Protein AF-A0A7V9RLI5-F1 (afdb_monomer)

Sequence (93 aa):
GSRLMRELGLDPEDARTFVLIADGKAYVKSDAAIRLSRYFRRGWKPLALIKFIPRRIRDRVYDVVARNRYRWFGRLDSCMVPTPELRTRFVEE

Radius of gyration: 15.2 Å; Cα contacts (8 Å, |Δi|>4): 65; chains: 1; bounding box: 42×33×34 Å

Structure (mmCIF, N/CA/C/O backbone):
data_AF-A0A7V9RLI5-F1
#
_entry.id   AF-A0A7V9RLI5-F1
#
loop_
_atom_site.group_PDB
_atom_site.id
_atom_site.type_symbol
_atom_site.label_atom_id
_atom_site.label_alt_id
_atom_site.label_comp_id
_atom_site.label_asym_id
_atom_site.label_entity_id
_atom_site.label_seq_id
_atom_site.pdbx_PDB_ins_code
_atom_site.Cartn_x
_atom_site.Cartn_y
_atom_site.Cartn_z
_atom_site.occupancy
_atom_site.B_iso_or_equiv
_atom_site.auth_seq_id
_atom_site.auth_comp_id
_atom_site.auth_asym_id
_atom_site.auth_atom_id
_atom_site.pdbx_PDB_model_num
ATOM 1 N N . GLY A 1 1 ? 8.284 -9.759 5.218 1.00 74.19 1 GLY A N 1
ATOM 2 C CA . GLY A 1 1 ? 7.024 -9.303 4.56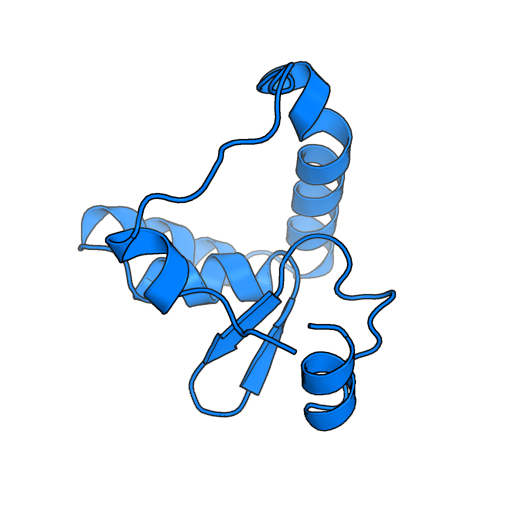1 1.00 74.19 1 GLY A CA 1
ATOM 3 C C . GLY A 1 1 ? 5.771 -10.033 5.044 1.00 74.19 1 GLY A C 1
ATOM 4 O O . GLY A 1 1 ? 5.016 -9.484 5.836 1.00 74.19 1 GLY A O 1
ATOM 5 N N . SER A 1 2 ? 5.546 -11.274 4.601 1.00 75.56 2 SER A N 1
ATOM 6 C CA . SER A 1 2 ? 4.390 -12.107 4.998 1.00 75.56 2 SER A CA 1
ATOM 7 C C . SER A 1 2 ? 4.325 -12.400 6.503 1.00 75.56 2 SER A C 1
ATOM 9 O O . SER A 1 2 ? 3.238 -12.441 7.070 1.00 75.56 2 SER A O 1
ATOM 11 N N . ARG A 1 3 ? 5.482 -12.544 7.165 1.00 81.81 3 ARG A N 1
ATOM 12 C CA . ARG A 1 3 ? 5.596 -12.651 8.629 1.00 81.81 3 ARG A CA 1
ATOM 13 C C . ARG A 1 3 ? 4.931 -11.471 9.350 1.00 81.81 3 ARG A C 1
ATOM 15 O O . ARG A 1 3 ? 4.023 -11.682 10.142 1.00 81.81 3 ARG A O 1
ATOM 22 N N . LEU A 1 4 ? 5.313 -10.245 8.991 1.00 80.69 4 LEU A N 1
ATOM 23 C CA . LEU A 1 4 ? 4.786 -9.010 9.582 1.00 80.69 4 LEU A CA 1
ATOM 24 C C . LEU A 1 4 ? 3.273 -8.842 9.353 1.00 80.69 4 LEU A C 1
ATOM 26 O O . LEU A 1 4 ? 2.564 -8.331 10.212 1.00 80.69 4 LEU A O 1
ATOM 30 N N . MET A 1 5 ? 2.759 -9.301 8.205 1.00 79.19 5 MET A N 1
ATOM 31 C CA . MET A 1 5 ? 1.314 -9.312 7.943 1.00 79.19 5 MET A CA 1
ATOM 32 C C . MET A 1 5 ? 0.573 -10.228 8.924 1.00 79.19 5 MET A C 1
ATOM 34 O O . MET A 1 5 ? -0.420 -9.802 9.509 1.00 79.19 5 MET A O 1
ATOM 38 N N . ARG A 1 6 ? 1.090 -11.443 9.160 1.00 82.19 6 ARG A N 1
ATOM 39 C CA . ARG A 1 6 ? 0.499 -12.395 10.116 1.00 82.19 6 ARG A CA 1
ATOM 40 C C . ARG A 1 6 ? 0.553 -11.878 11.552 1.00 82.19 6 ARG A C 1
ATOM 42 O O . ARG A 1 6 ? -0.432 -12.009 12.268 1.00 82.19 6 ARG A O 1
ATOM 49 N N . GLU A 1 7 ? 1.661 -11.252 11.953 1.00 83.94 7 GLU A N 1
ATOM 50 C CA . GLU A 1 7 ? 1.806 -10.626 13.280 1.00 83.94 7 GLU A CA 1
ATOM 51 C C . GLU A 1 7 ? 0.771 -9.511 13.517 1.00 83.94 7 GLU A C 1
ATOM 53 O O . GLU A 1 7 ? 0.314 -9.315 14.639 1.00 83.94 7 GLU A O 1
ATOM 58 N N . LEU A 1 8 ? 0.343 -8.822 12.455 1.00 81.38 8 LEU A N 1
ATOM 59 C CA . LEU A 1 8 ? -0.683 -7.774 12.498 1.00 81.38 8 LEU A CA 1
ATOM 60 C C . LEU A 1 8 ? -2.106 -8.295 12.220 1.00 81.38 8 LEU A C 1
ATOM 62 O O . LEU A 1 8 ? -3.026 -7.493 12.052 1.00 81.38 8 LEU A O 1
ATOM 66 N N . GLY A 1 9 ? -2.297 -9.619 12.162 1.00 81.25 9 GLY A N 1
ATOM 67 C CA . GLY A 1 9 ? -3.601 -10.252 11.945 1.00 81.25 9 GLY A CA 1
ATOM 68 C C . GLY A 1 9 ? -4.157 -10.101 10.525 1.00 81.25 9 GLY A C 1
ATOM 69 O O . GLY A 1 9 ? -5.366 -10.217 10.334 1.00 81.25 9 GLY A O 1
ATOM 70 N N . LEU A 1 10 ? -3.308 -9.818 9.533 1.00 80.56 10 LEU A N 1
ATOM 71 C CA . LEU A 1 10 ? -3.693 -9.784 8.123 1.00 80.56 10 LEU A CA 1
ATOM 72 C C . LEU A 1 10 ? -3.416 -11.121 7.436 1.00 80.56 10 LEU A C 1
ATOM 74 O O . LEU A 1 10 ? -2.336 -11.696 7.588 1.00 80.56 10 LEU A O 1
ATOM 78 N N . ASP A 1 11 ? -4.356 -11.547 6.593 1.00 79.12 11 ASP A N 1
ATOM 79 C CA . ASP A 1 11 ? -4.120 -12.616 5.628 1.00 79.12 11 ASP A CA 1
ATOM 80 C C . ASP A 1 11 ? -3.232 -12.087 4.479 1.00 79.12 11 ASP A C 1
ATOM 82 O O . ASP A 1 11 ? -3.604 -11.114 3.807 1.00 79.12 11 ASP A O 1
ATOM 86 N N . PRO A 1 12 ? -2.055 -12.691 4.222 1.00 75.31 12 PRO A N 1
ATOM 87 C CA . PRO A 1 12 ? -1.217 -12.349 3.075 1.00 75.31 12 PRO A CA 1
ATOM 88 C C . PRO A 1 12 ? -1.950 -12.407 1.726 1.00 75.31 12 PRO A C 1
ATOM 90 O O . PRO A 1 12 ? -1.575 -11.679 0.804 1.00 75.31 12 PRO A O 1
ATOM 93 N N . GLU A 1 13 ? -2.993 -13.231 1.609 1.00 73.19 13 GLU A N 1
ATOM 94 C CA . GLU A 1 13 ? -3.820 -13.365 0.407 1.00 73.19 13 GLU A CA 1
ATOM 95 C C . GLU A 1 13 ? -4.669 -12.114 0.137 1.00 73.19 13 GLU A C 1
ATOM 97 O O . GLU A 1 13 ? -4.797 -11.682 -1.013 1.00 73.19 13 GLU A O 1
ATOM 102 N N . ASP A 1 14 ? -5.156 -11.458 1.191 1.00 65.88 14 ASP A N 1
ATOM 103 C CA . ASP A 1 14 ? -5.931 -10.213 1.104 1.00 65.88 14 ASP A CA 1
ATOM 104 C C . ASP A 1 14 ? -5.045 -8.973 0.879 1.00 65.88 14 ASP A C 1
ATOM 106 O O . ASP A 1 14 ? -5.506 -7.917 0.427 1.00 65.88 14 ASP A O 1
ATOM 110 N N . ALA A 1 15 ? -3.748 -9.110 1.157 1.00 65.12 15 ALA A N 1
ATOM 111 C CA . ALA A 1 15 ? -2.736 -8.057 1.177 1.00 65.12 15 ALA A CA 1
ATOM 112 C C . ALA A 1 15 ? -1.792 -8.054 -0.048 1.00 65.12 15 ALA A C 1
ATOM 114 O O . ALA A 1 15 ? -0.798 -7.324 -0.072 1.00 65.12 15 ALA A O 1
ATOM 115 N N . ARG A 1 16 ? -2.105 -8.832 -1.092 1.00 67.44 16 ARG A N 1
ATOM 116 C CA . ARG A 1 16 ? -1.195 -9.157 -2.212 1.00 67.44 16 ARG A CA 1
ATOM 117 C C . ARG A 1 16 ? -0.642 -7.985 -3.029 1.00 67.44 16 ARG A C 1
ATOM 119 O O . ARG A 1 16 ? 0.367 -8.152 -3.708 1.00 67.44 16 ARG A O 1
ATOM 126 N N . THR A 1 17 ? -1.297 -6.824 -3.038 1.00 71.88 17 THR A N 1
ATOM 127 C CA . THR A 1 17 ? -0.901 -5.707 -3.918 1.00 71.88 17 THR A CA 1
ATOM 128 C C . THR A 1 17 ? -0.271 -4.535 -3.186 1.00 71.88 17 THR A C 1
ATOM 130 O O . THR A 1 17 ? 0.606 -3.888 -3.752 1.00 71.88 17 THR A O 1
ATOM 133 N N . PHE A 1 18 ? -0.738 -4.218 -1.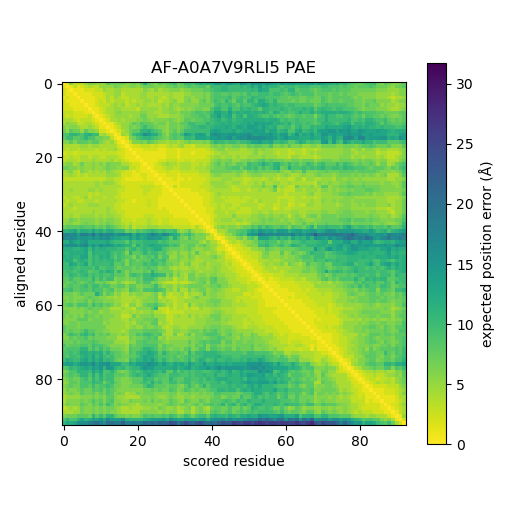975 1.00 83.81 18 PHE A N 1
ATOM 134 C CA . PHE A 1 18 ? -0.289 -3.046 -1.229 1.00 83.81 18 PHE A CA 1
ATOM 135 C C . PHE A 1 18 ? -0.792 -3.071 0.219 1.00 83.81 18 PHE A C 1
ATOM 137 O O . PHE A 1 18 ? -1.997 -3.211 0.455 1.00 83.81 18 PHE A O 1
ATOM 144 N N . VAL A 1 19 ? 0.126 -2.856 1.165 1.00 88.62 19 VAL A N 1
ATOM 145 C CA .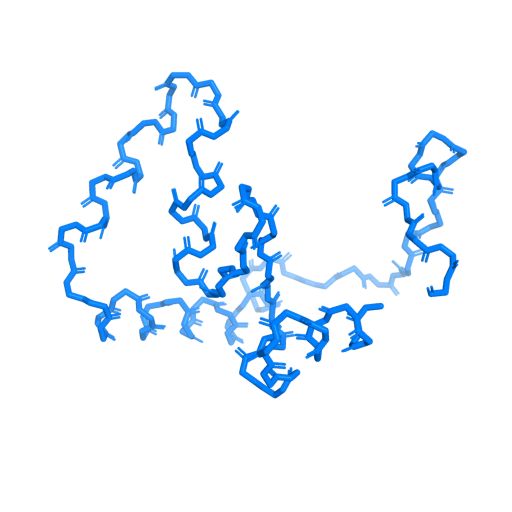 VAL A 1 19 ? -0.163 -2.709 2.596 1.00 88.62 19 VAL A CA 1
ATOM 146 C C . VAL A 1 19 ? 0.545 -1.475 3.132 1.00 88.62 19 VAL A C 1
ATOM 148 O O . VAL A 1 19 ? 1.713 -1.241 2.830 1.00 88.62 19 VAL A O 1
ATOM 151 N N . LEU A 1 20 ? -0.161 -0.706 3.955 1.00 88.94 20 LEU A N 1
ATOM 152 C CA . LEU A 1 20 ? 0.406 0.377 4.747 1.00 88.94 20 LEU A CA 1
ATOM 153 C C . LEU A 1 20 ? 0.314 0.008 6.225 1.00 88.94 20 LEU A C 1
ATOM 155 O O . LEU A 1 20 ? -0.779 -0.253 6.720 1.00 88.94 20 LEU A O 1
ATOM 159 N N . ILE A 1 21 ? 1.438 0.060 6.935 1.00 88.75 21 ILE A N 1
ATOM 160 C CA . ILE A 1 21 ? 1.465 -0.031 8.395 1.00 88.75 21 ILE A CA 1
ATOM 161 C C . ILE A 1 21 ? 1.636 1.386 8.933 1.00 88.75 21 ILE A C 1
ATOM 163 O O . ILE A 1 21 ? 2.619 2.059 8.628 1.00 88.75 21 ILE A O 1
ATOM 167 N N . ALA A 1 22 ? 0.652 1.855 9.690 1.00 87.88 22 ALA A N 1
ATOM 168 C CA . ALA A 1 22 ? 0.640 3.190 10.271 1.00 87.88 22 ALA A CA 1
ATOM 169 C C . ALA A 1 22 ? -0.081 3.159 11.619 1.00 87.88 22 ALA A C 1
ATOM 171 O O . ALA A 1 22 ? -1.146 2.551 11.743 1.00 87.88 22 ALA A O 1
ATOM 172 N N . ASP A 1 23 ? 0.488 3.830 12.622 1.00 85.31 23 ASP A N 1
ATOM 173 C CA . ASP A 1 23 ? -0.090 3.939 13.970 1.00 85.31 23 ASP A CA 1
ATOM 174 C C . ASP A 1 23 ? -0.402 2.567 14.608 1.00 85.31 23 ASP A C 1
ATOM 176 O O . ASP A 1 23 ? -1.463 2.368 15.202 1.00 85.31 23 ASP A O 1
ATOM 180 N N . GLY A 1 24 ? 0.488 1.585 14.410 1.00 83.75 24 GLY A N 1
ATOM 181 C CA . GLY A 1 24 ? 0.322 0.213 14.912 1.00 83.75 24 GLY A CA 1
ATOM 182 C C . GLY A 1 24 ? -0.784 -0.598 14.224 1.00 83.75 24 GLY A C 1
ATOM 183 O O . GLY A 1 24 ? -1.126 -1.679 14.691 1.00 83.75 24 GLY A O 1
ATOM 184 N N . LYS A 1 25 ? -1.363 -0.092 13.126 1.00 85.00 25 LYS A N 1
ATOM 185 C CA . LYS A 1 25 ? -2.432 -0.757 12.370 1.00 85.00 25 LYS A CA 1
ATOM 186 C C . LYS A 1 25 ? -2.018 -0.992 10.929 1.00 85.00 25 LYS A C 1
ATOM 188 O O . LYS A 1 25 ? -1.352 -0.157 10.317 1.00 85.00 25 LYS A O 1
ATOM 193 N N . ALA A 1 26 ? -2.472 -2.110 10.379 1.00 87.62 26 ALA A N 1
ATOM 194 C CA . ALA A 1 26 ? -2.277 -2.432 8.981 1.00 87.62 26 ALA A CA 1
ATOM 195 C C . ALA A 1 26 ? -3.521 -2.066 8.158 1.00 87.62 26 ALA A C 1
ATOM 197 O O . ALA A 1 26 ? -4.657 -2.343 8.541 1.00 87.62 26 ALA A O 1
ATOM 198 N N . TYR A 1 27 ? -3.292 -1.426 7.018 1.00 87.62 27 TYR A N 1
ATOM 199 C CA . TYR A 1 27 ? -4.305 -1.014 6.054 1.00 87.62 27 TYR A CA 1
ATOM 200 C C . TYR A 1 27 ? -3.984 -1.660 4.709 1.00 87.62 27 TYR A C 1
ATOM 202 O O . TYR A 1 27 ? -2.815 -1.750 4.336 1.00 87.62 27 TYR A O 1
ATOM 210 N N . VAL A 1 28 ? -5.009 -2.056 3.955 1.00 88.44 28 VAL A N 1
ATOM 211 C CA . VAL A 1 28 ? -4.864 -2.723 2.648 1.00 88.44 28 VAL A CA 1
ATOM 212 C C . VAL A 1 28 ? -5.619 -1.967 1.549 1.00 88.44 28 VAL A C 1
ATOM 214 O O . VAL A 1 28 ? -6.508 -1.163 1.840 1.00 88.44 28 VAL A O 1
ATOM 217 N N . LYS A 1 29 ? -5.277 -2.218 0.279 1.00 85.81 29 LYS A N 1
ATOM 218 C CA . LYS A 1 29 ? -5.994 -1.701 -0.910 1.00 85.81 29 LYS A CA 1
ATOM 219 C C . LYS A 1 29 ? -6.292 -0.188 -0.847 1.00 85.81 29 LYS A C 1
ATOM 221 O O . LYS A 1 29 ? -5.386 0.623 -0.643 1.00 85.81 29 LYS A O 1
ATOM 226 N N . SER A 1 30 ? -7.555 0.207 -1.050 1.00 86.06 30 SER A N 1
ATOM 227 C CA . SER A 1 30 ? -7.978 1.607 -1.082 1.00 86.06 30 SER A CA 1
ATOM 228 C C . SER A 1 30 ? -7.811 2.303 0.270 1.00 86.06 30 SER A C 1
ATOM 230 O O . SER A 1 30 ? -7.464 3.482 0.301 1.00 86.06 30 SER A O 1
ATOM 232 N N . ASP A 1 31 ? -7.967 1.577 1.381 1.00 86.25 31 ASP A N 1
ATOM 233 C CA . ASP A 1 31 ? -7.774 2.123 2.727 1.00 86.25 31 ASP A CA 1
ATOM 234 C C . ASP A 1 31 ? -6.307 2.488 2.965 1.00 86.25 31 ASP A C 1
ATOM 236 O O . ASP A 1 31 ? -6.019 3.574 3.476 1.00 86.25 31 ASP A O 1
ATOM 240 N N . ALA A 1 32 ? -5.379 1.634 2.520 1.00 88.62 32 ALA A N 1
ATOM 241 C CA . ALA A 1 32 ? -3.950 1.932 2.544 1.00 88.62 32 ALA A CA 1
ATOM 242 C C . ALA A 1 32 ? -3.626 3.181 1.717 1.00 88.62 32 ALA A C 1
ATOM 244 O O . ALA A 1 32 ? -2.917 4.064 2.192 1.00 88.62 32 ALA A O 1
ATOM 245 N N . ALA A 1 33 ? -4.179 3.293 0.504 1.00 87.25 33 ALA A N 1
ATOM 246 C CA . ALA A 1 33 ? -3.918 4.419 -0.393 1.00 87.25 33 ALA A CA 1
ATOM 247 C C . ALA A 1 33 ? -4.459 5.751 0.160 1.00 87.25 33 ALA A C 1
ATOM 249 O O . ALA A 1 33 ? -3.748 6.756 0.168 1.00 87.25 33 ALA A O 1
ATOM 250 N N . ILE A 1 34 ? -5.689 5.754 0.682 1.00 88.00 34 ILE A N 1
ATOM 251 C CA . ILE A 1 34 ? -6.307 6.935 1.308 1.00 88.00 34 ILE A CA 1
ATOM 252 C C . ILE A 1 34 ? -5.553 7.327 2.585 1.00 88.00 34 ILE A C 1
ATOM 254 O O . ILE A 1 34 ? -5.373 8.511 2.866 1.00 88.00 34 ILE A O 1
ATOM 258 N N . ARG A 1 35 ? -5.101 6.355 3.388 1.00 89.06 35 ARG A N 1
ATOM 259 C CA . ARG A 1 35 ? -4.319 6.646 4.597 1.00 89.06 35 ARG A CA 1
ATOM 260 C C . ARG A 1 35 ? -2.941 7.199 4.239 1.00 89.06 35 ARG A C 1
ATOM 262 O O . ARG A 1 35 ? -2.543 8.205 4.822 1.00 89.06 35 ARG A O 1
ATOM 269 N N . LEU A 1 36 ? -2.267 6.602 3.254 1.00 88.75 36 LEU A N 1
ATOM 270 C CA . LEU A 1 36 ? -0.978 7.062 2.736 1.00 88.75 36 LEU A CA 1
ATOM 271 C C . LEU A 1 36 ? -1.077 8.501 2.213 1.00 88.75 36 LEU A C 1
ATOM 273 O O . LEU A 1 36 ? -0.167 9.297 2.438 1.00 88.75 36 LEU A O 1
ATOM 277 N N . SER A 1 37 ? -2.208 8.874 1.600 1.00 87.12 37 SER A N 1
ATOM 278 C CA . SER A 1 37 ? -2.383 10.216 1.038 1.00 87.12 37 SER A CA 1
ATOM 279 C C . SER A 1 37 ? -2.267 11.344 2.069 1.00 87.12 37 SER A C 1
ATOM 281 O O . SER A 1 37 ? -1.965 12.483 1.712 1.00 87.12 37 SER A O 1
ATOM 283 N N . ARG A 1 38 ? -2.463 11.035 3.358 1.00 83.81 38 ARG A N 1
ATOM 284 C CA . ARG A 1 38 ? -2.319 11.987 4.469 1.00 83.81 38 ARG A CA 1
ATOM 285 C C . ARG A 1 38 ? -0.867 12.356 4.776 1.00 83.81 38 ARG A C 1
ATOM 287 O O . ARG A 1 38 ? -0.655 13.394 5.395 1.00 83.81 38 ARG A O 1
ATOM 294 N N . TYR A 1 39 ? 0.099 11.536 4.363 1.00 84.00 39 TYR A N 1
ATOM 295 C CA . TYR A 1 39 ? 1.529 11.789 4.561 1.00 84.00 39 TYR A CA 1
ATOM 296 C C . TYR A 1 39 ? 2.135 12.654 3.445 1.00 84.00 39 TYR A C 1
ATOM 298 O O . TYR A 1 39 ? 3.242 13.166 3.594 1.00 84.00 39 TYR A O 1
ATOM 306 N N . PHE A 1 40 ? 1.418 12.859 2.335 1.00 83.62 40 PHE A N 1
ATOM 307 C CA . PHE A 1 40 ? 1.869 13.743 1.263 1.00 83.62 40 PHE A CA 1
ATOM 308 C C . PHE A 1 40 ?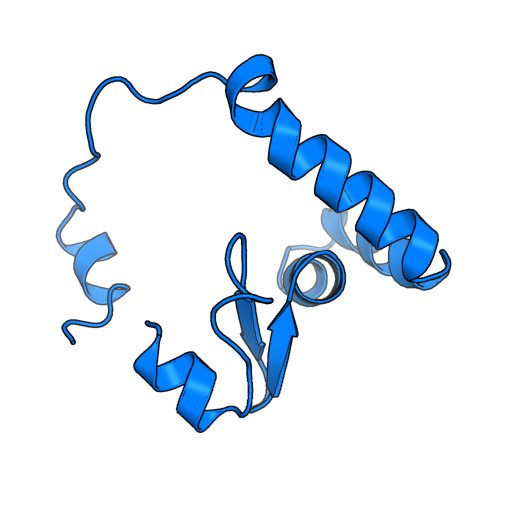 1.599 15.223 1.575 1.00 83.62 40 PHE A C 1
ATOM 310 O O . PHE A 1 40 ? 0.700 15.589 2.338 1.00 83.62 40 PHE A O 1
ATOM 317 N N . ARG A 1 41 ? 2.374 16.111 0.934 1.00 77.50 41 ARG A N 1
ATOM 318 C CA . ARG A 1 41 ? 2.193 17.570 1.027 1.00 77.50 41 ARG A CA 1
ATOM 319 C C . ARG A 1 41 ? 0.801 17.986 0.521 1.00 77.50 41 ARG A C 1
ATOM 321 O O . ARG A 1 41 ? 0.146 17.281 -0.242 1.00 77.50 41 ARG A O 1
ATOM 328 N N . ARG A 1 42 ? 0.374 19.184 0.938 1.00 70.56 42 ARG A N 1
ATOM 329 C CA . ARG A 1 42 ? -0.991 19.759 0.895 1.00 70.56 42 ARG A CA 1
ATOM 330 C C . ARG A 1 42 ? -1.819 19.526 -0.389 1.00 70.56 42 ARG A C 1
ATOM 332 O O . ARG A 1 42 ? -3.038 19.469 -0.278 1.00 70.56 42 ARG A O 1
ATOM 339 N N . GLY A 1 43 ? -1.193 19.342 -1.555 1.00 76.50 43 GLY A N 1
ATOM 340 C CA . GLY A 1 43 ? -1.866 19.070 -2.835 1.00 76.50 43 GLY A CA 1
ATOM 341 C C . GLY A 1 43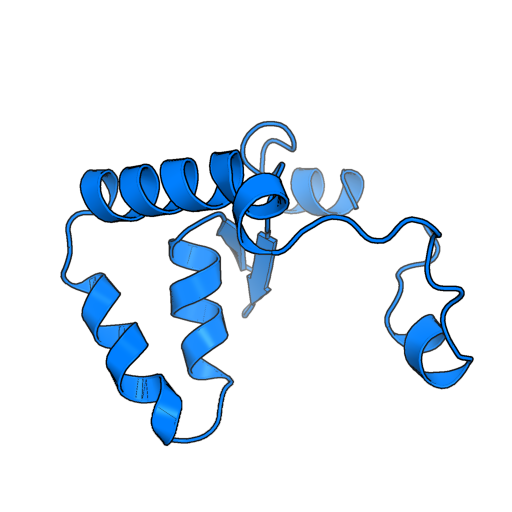 ? -2.6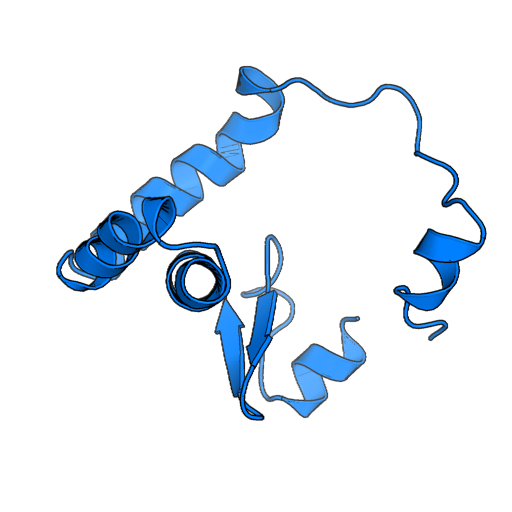01 17.725 -2.928 1.00 76.50 43 GLY A C 1
ATOM 342 O O . GLY A 1 43 ? -3.534 17.604 -3.710 1.00 76.50 43 GLY A O 1
ATOM 343 N N . TRP A 1 44 ? -2.258 16.738 -2.094 1.00 75.44 44 TRP A N 1
ATOM 344 C CA . TRP A 1 44 ? -2.889 15.405 -2.105 1.00 75.44 44 TRP A CA 1
ATOM 345 C C . TRP A 1 44 ? -4.055 15.268 -1.115 1.00 75.44 44 TRP A C 1
ATOM 347 O O . TRP A 1 44 ? -4.697 14.219 -1.038 1.00 75.44 44 TRP A O 1
ATOM 357 N N . LYS A 1 45 ? -4.373 16.338 -0.370 1.00 68.88 45 LYS A N 1
ATOM 358 C CA . LYS A 1 45 ? -5.512 16.376 0.561 1.00 68.88 45 LYS A CA 1
ATOM 359 C C . LYS A 1 45 ? -6.862 16.031 -0.088 1.00 68.88 45 LYS A C 1
ATOM 361 O O . LYS A 1 45 ? -7.641 15.356 0.585 1.00 68.88 45 LYS A O 1
ATOM 366 N N . PRO A 1 46 ? -7.152 16.398 -1.355 1.00 79.44 46 PRO A N 1
ATOM 367 C CA . PRO A 1 46 ? -8.400 16.014 -2.007 1.00 79.44 46 PRO A CA 1
ATOM 368 C C . PRO A 1 46 ? -8.617 14.498 -2.105 1.00 79.44 46 PRO A C 1
ATOM 370 O O . PRO A 1 46 ? -9.756 14.047 -2.029 1.00 79.44 46 PRO A O 1
ATOM 373 N N . LEU A 1 47 ? -7.556 13.680 -2.179 1.00 77.00 47 LEU A N 1
ATOM 374 C CA . LEU A 1 47 ? -7.712 12.218 -2.200 1.00 77.00 47 LEU A CA 1
ATOM 375 C C . LEU A 1 47 ? -8.328 11.669 -0.909 1.00 77.00 47 LEU A C 1
ATOM 377 O O . LEU A 1 47 ? -8.960 10.615 -0.938 1.00 77.00 47 LEU A O 1
ATOM 381 N N . ALA A 1 48 ? -8.218 12.386 0.212 1.00 74.44 48 ALA A N 1
ATOM 382 C CA . ALA A 1 48 ? -8.888 11.982 1.442 1.00 74.44 48 ALA A CA 1
ATOM 383 C C . ALA A 1 48 ? -10.423 12.008 1.305 1.00 74.44 48 ALA A C 1
ATOM 385 O O . ALA A 1 48 ? -11.099 11.246 1.998 1.00 74.44 48 ALA A O 1
ATOM 386 N N . LEU A 1 49 ? -10.984 12.814 0.387 1.00 79.44 49 LEU A N 1
ATOM 387 C CA . LEU A 1 49 ? -12.428 12.838 0.121 1.00 79.44 49 LEU A CA 1
ATOM 388 C C . LEU A 1 49 ? -12.934 11.552 -0.546 1.00 79.44 49 LEU A C 1
ATOM 390 O O . LEU A 1 49 ? -14.112 11.230 -0.422 1.00 79.44 49 LEU A O 1
ATOM 394 N N . ILE A 1 50 ? -12.059 10.744 -1.152 1.00 82.94 50 ILE A N 1
ATOM 395 C CA . ILE A 1 50 ? -12.425 9.414 -1.673 1.00 82.94 50 ILE A CA 1
ATOM 396 C C . ILE A 1 50 ? -12.942 8.507 -0.540 1.00 82.94 50 ILE A C 1
ATOM 398 O O . ILE A 1 50 ? -13.693 7.565 -0.788 1.00 82.94 50 ILE A O 1
ATOM 402 N N . LYS A 1 51 ? -12.635 8.820 0.729 1.00 80.12 51 LYS A N 1
ATOM 403 C CA . LYS A 1 51 ? -13.202 8.120 1.889 1.00 80.12 51 LYS A CA 1
ATOM 404 C C . LYS A 1 51 ? -14.736 8.174 1.939 1.00 80.12 51 LYS A C 1
ATOM 406 O O . LYS A 1 51 ? -15.326 7.232 2.467 1.00 80.12 51 LYS A O 1
ATOM 411 N N . PHE A 1 52 ? -15.363 9.222 1.395 1.00 83.88 52 PHE A N 1
ATOM 412 C CA . PHE A 1 52 ? -16.825 9.350 1.336 1.00 83.88 52 PHE A CA 1
ATOM 413 C C . PHE A 1 52 ? -17.472 8.379 0.339 1.00 83.88 52 PHE A C 1
ATOM 415 O O . PHE A 1 52 ? -18.660 8.091 0.449 1.00 83.88 52 PHE A O 1
ATOM 422 N N . ILE A 1 53 ? -16.701 7.826 -0.601 1.00 85.94 53 ILE A N 1
ATOM 423 C CA . ILE A 1 53 ? -17.187 6.808 -1.533 1.00 85.94 53 ILE A CA 1
ATOM 424 C C . ILE A 1 53 ? -17.296 5.461 -0.793 1.00 85.94 53 ILE A C 1
ATOM 426 O O . ILE A 1 53 ? -16.339 5.060 -0.113 1.00 85.94 53 ILE A O 1
ATOM 430 N N . PRO A 1 54 ? -18.417 4.721 -0.942 1.00 86.94 54 PRO A N 1
ATOM 431 C CA . PRO A 1 54 ? -18.590 3.401 -0.349 1.00 86.94 54 PRO A CA 1
ATOM 432 C C . PRO A 1 54 ? -17.417 2.470 -0.648 1.00 86.94 54 PRO A C 1
ATOM 434 O O . PRO A 1 54 ? -16.974 2.353 -1.795 1.00 86.94 54 PRO A O 1
ATOM 437 N N . ARG A 1 55 ? -16.954 1.751 0.382 1.00 83.81 55 ARG A N 1
ATOM 438 C CA . ARG A 1 55 ? -15.780 0.866 0.306 1.00 83.81 55 ARG A CA 1
ATOM 439 C C . ARG A 1 55 ? -15.828 -0.089 -0.891 1.00 83.81 55 ARG A C 1
ATOM 441 O O . ARG A 1 55 ? -14.849 -0.202 -1.614 1.00 83.81 55 ARG A O 1
ATOM 448 N N . ARG A 1 56 ? -16.991 -0.694 -1.161 1.00 85.06 56 ARG A N 1
ATOM 449 C CA . ARG A 1 56 ? -17.178 -1.629 -2.286 1.00 85.06 56 ARG A CA 1
ATOM 450 C C . ARG A 1 56 ? -16.855 -1.006 -3.646 1.00 85.06 56 ARG A C 1
ATOM 452 O O . ARG A 1 56 ? -16.295 -1.678 -4.504 1.00 85.06 56 ARG A O 1
ATOM 459 N N . ILE A 1 57 ? -17.203 0.266 -3.845 1.00 87.56 57 ILE A N 1
ATOM 460 C CA . ILE A 1 57 ? -16.971 0.967 -5.111 1.00 87.56 57 ILE A CA 1
ATOM 461 C C . ILE A 1 57 ? -15.485 1.285 -5.249 1.00 87.56 57 ILE A C 1
ATOM 463 O O . ILE A 1 57 ? -14.876 0.920 -6.252 1.00 87.56 57 ILE A O 1
ATOM 467 N N . ARG A 1 58 ? -14.881 1.911 -4.228 1.00 87.25 58 ARG A N 1
ATOM 468 C CA . ARG A 1 58 ? -13.453 2.264 -4.278 1.00 87.25 58 ARG A CA 1
ATOM 469 C C . ARG A 1 58 ? -12.543 1.038 -4.371 1.00 87.25 58 ARG A C 1
ATOM 471 O O . ARG A 1 58 ? -11.568 1.088 -5.112 1.00 87.25 58 ARG A O 1
ATOM 478 N N . ASP A 1 59 ? -12.882 -0.067 -3.705 1.00 84.94 59 ASP A N 1
ATOM 479 C CA . ASP A 1 59 ? -12.122 -1.317 -3.805 1.00 84.94 59 ASP A CA 1
ATOM 480 C C . ASP A 1 59 ? -12.264 -1.936 -5.199 1.00 84.94 59 ASP A C 1
ATOM 482 O O . ASP A 1 59 ? -11.272 -2.374 -5.770 1.00 84.94 59 ASP A O 1
ATOM 486 N N . ARG A 1 60 ? -13.451 -1.882 -5.820 1.00 86.44 60 ARG A N 1
ATOM 487 C CA . ARG A 1 60 ? -13.637 -2.371 -7.196 1.00 86.44 60 ARG A CA 1
ATOM 488 C C . ARG A 1 60 ? -12.863 -1.541 -8.218 1.00 86.44 60 ARG A C 1
ATOM 490 O O . ARG A 1 60 ? -12.273 -2.108 -9.135 1.00 86.44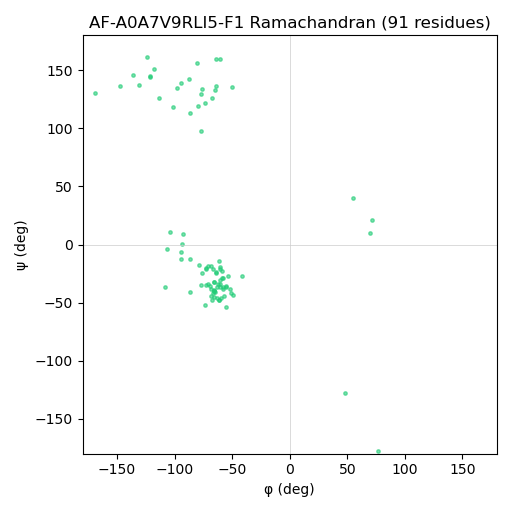 60 ARG A O 1
ATOM 497 N N . VAL A 1 61 ? -12.837 -0.216 -8.056 1.00 86.81 61 VAL A N 1
ATOM 498 C CA . VAL A 1 61 ? -11.989 0.671 -8.869 1.00 86.81 61 VAL A CA 1
ATOM 499 C C . VAL A 1 61 ? -10.518 0.317 -8.661 1.00 86.81 61 VAL A C 1
ATOM 501 O O . VAL A 1 61 ? -9.801 0.117 -9.640 1.00 86.81 61 VAL A O 1
ATOM 504 N N . TYR A 1 62 ? -10.082 0.155 -7.408 1.00 84.81 62 TYR A N 1
ATOM 505 C CA . TYR A 1 62 ? -8.719 -0.263 -7.085 1.00 84.81 62 TYR A CA 1
ATOM 506 C C . TYR A 1 62 ? -8.364 -1.604 -7.744 1.00 84.81 62 TYR A C 1
ATOM 508 O O . TYR A 1 62 ? -7.311 -1.713 -8.363 1.00 84.81 62 TYR A O 1
ATOM 516 N N . ASP A 1 63 ? -9.256 -2.596 -7.705 1.00 85.94 63 ASP A N 1
ATOM 517 C CA . ASP A 1 63 ? -9.046 -3.908 -8.327 1.00 85.94 63 ASP A CA 1
ATOM 518 C C . ASP A 1 63 ? -8.972 -3.821 -9.867 1.00 85.94 63 ASP A C 1
ATOM 520 O O . ASP A 1 63 ? -8.255 -4.593 -10.508 1.00 85.94 63 ASP A O 1
ATOM 524 N N . VAL A 1 64 ? -9.688 -2.885 -10.503 1.00 87.38 64 VAL A N 1
ATOM 525 C CA . VAL A 1 64 ? -9.553 -2.618 -11.948 1.00 87.38 64 VAL A CA 1
ATOM 526 C C . VAL A 1 64 ? -8.185 -2.015 -12.255 1.00 87.38 64 VAL A C 1
ATOM 528 O O . VAL A 1 64 ? -7.500 -2.507 -13.153 1.00 87.38 64 VAL A O 1
ATOM 531 N N . VAL A 1 65 ? -7.754 -1.006 -11.496 1.00 86.56 65 VAL A N 1
ATOM 532 C CA . VAL A 1 65 ? -6.427 -0.392 -11.666 1.00 86.56 65 VAL A CA 1
ATOM 533 C C . VAL A 1 65 ? -5.331 -1.429 -11.428 1.00 86.56 65 VAL A C 1
ATOM 535 O O . VAL A 1 65 ? -4.442 -1.591 -12.259 1.00 86.56 65 VAL A O 1
ATOM 538 N N . ALA A 1 66 ? -5.419 -2.198 -10.341 1.00 85.06 66 ALA A N 1
ATOM 539 C CA . ALA A 1 66 ? -4.433 -3.206 -9.974 1.00 85.06 66 ALA A CA 1
ATOM 540 C C . ALA A 1 66 ? -4.281 -4.295 -11.046 1.00 85.06 66 ALA A C 1
ATOM 542 O O . ALA A 1 66 ? -3.154 -4.734 -11.286 1.00 85.06 66 ALA A O 1
ATOM 543 N N . ARG A 1 67 ? -5.378 -4.695 -11.708 1.00 87.12 67 ARG A N 1
ATOM 544 C CA . ARG A 1 67 ? -5.360 -5.655 -12.826 1.00 87.12 67 ARG A CA 1
ATOM 545 C C . ARG A 1 67 ? -4.793 -5.065 -14.116 1.00 87.12 67 ARG A C 1
ATOM 547 O O . ARG A 1 67 ? -4.116 -5.774 -14.851 1.00 87.12 67 ARG A O 1
ATOM 554 N N . ASN A 1 68 ? -5.033 -3.782 -14.384 1.00 89.62 68 ASN A N 1
ATOM 555 C CA . ASN A 1 68 ? -4.593 -3.133 -15.622 1.00 89.62 68 ASN A CA 1
ATOM 556 C C . ASN A 1 68 ? -3.247 -2.400 -15.503 1.00 89.62 68 ASN A C 1
ATOM 558 O O . ASN A 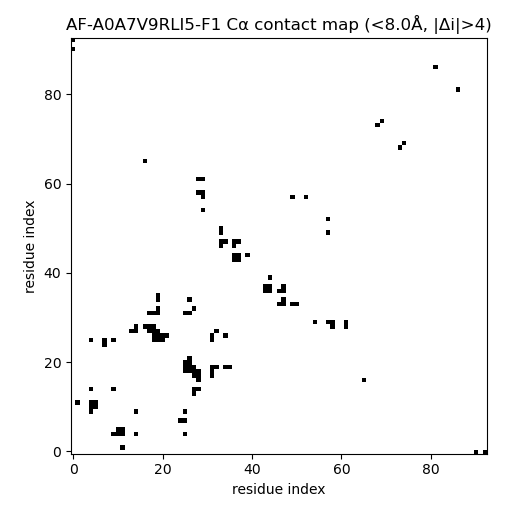1 68 ? -2.716 -1.968 -16.522 1.00 89.62 68 ASN A O 1
ATOM 562 N N . ARG A 1 69 ? -2.655 -2.292 -14.303 1.00 87.12 69 ARG A N 1
ATOM 563 C CA . ARG A 1 69 ? -1.449 -1.481 -14.047 1.00 87.12 69 ARG A CA 1
ATOM 564 C C . ARG A 1 69 ? -0.302 -1.756 -15.019 1.00 87.12 69 ARG A C 1
ATOM 566 O O . ARG A 1 69 ? 0.300 -0.823 -15.523 1.00 87.12 69 ARG A O 1
ATOM 573 N N . TYR A 1 70 ? -0.043 -3.019 -15.349 1.00 85.06 70 TYR A N 1
ATOM 574 C CA . TYR A 1 70 ? 1.041 -3.370 -16.271 1.00 85.06 70 TYR A CA 1
ATOM 575 C C . TYR A 1 70 ? 0.704 -3.092 -17.734 1.00 85.06 70 TYR A C 1
ATOM 577 O O . TYR A 1 70 ? 1.603 -2.903 -18.542 1.00 85.06 70 TYR A O 1
ATOM 585 N N . ARG A 1 71 ? -0.586 -3.059 -18.079 1.00 88.12 71 ARG A N 1
ATOM 586 C CA . ARG A 1 71 ? -1.046 -2.684 -19.417 1.00 88.12 71 ARG A CA 1
ATOM 587 C C . ARG A 1 71 ? -0.998 -1.169 -19.615 1.00 88.12 71 ARG A C 1
ATOM 589 O O . ARG A 1 71 ? -0.745 -0.722 -20.722 1.00 88.12 71 ARG A O 1
ATOM 596 N N . TRP A 1 72 ? -1.263 -0.394 -18.563 1.00 89.69 72 TRP A N 1
ATOM 597 C CA . TRP A 1 72 ? -1.294 1.071 -18.624 1.00 89.69 72 TRP A CA 1
ATOM 598 C C . TRP A 1 72 ? 0.074 1.716 -18.415 1.00 89.69 72 TRP A C 1
ATOM 600 O O . TRP A 1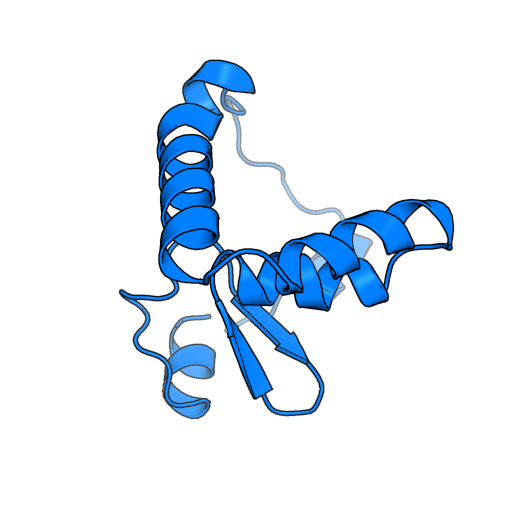 72 ? 0.394 2.681 -19.096 1.00 89.69 72 TRP A O 1
ATOM 610 N N . PHE A 1 73 ? 0.871 1.194 -17.482 1.00 88.31 73 PHE A N 1
ATOM 611 C CA . PHE A 1 73 ? 2.155 1.784 -17.088 1.00 88.31 73 PHE A CA 1
ATOM 612 C C . PHE A 1 73 ? 3.365 1.000 -17.608 1.00 88.31 73 PHE A C 1
ATOM 614 O O . PHE A 1 73 ? 4.498 1.424 -17.403 1.00 88.31 73 PHE A O 1
ATOM 621 N N . GLY A 1 74 ? 3.137 -0.138 -18.269 1.00 84.81 74 GLY A N 1
ATOM 622 C CA . GLY A 1 74 ? 4.198 -1.042 -18.697 1.00 84.81 74 GLY A CA 1
ATOM 623 C C . GLY A 1 74 ? 4.770 -1.883 -17.552 1.00 84.81 74 GLY A C 1
ATOM 624 O O . GLY A 1 74 ? 4.305 -1.851 -16.407 1.00 84.81 74 GLY A O 1
ATOM 625 N N . ARG A 1 75 ? 5.778 -2.690 -17.883 1.00 84.31 75 ARG A N 1
ATOM 626 C CA . ARG A 1 75 ? 6.611 -3.433 -16.930 1.00 84.31 75 ARG A CA 1
ATOM 627 C C . ARG A 1 75 ? 8.044 -2.940 -17.073 1.00 84.31 75 ARG A C 1
ATOM 629 O O . ARG A 1 75 ? 8.437 -2.506 -18.145 1.00 84.31 75 ARG A O 1
ATOM 636 N N . LEU A 1 76 ? 8.799 -3.013 -15.986 1.00 82.38 76 LEU A N 1
ATOM 637 C CA . LEU A 1 76 ? 10.250 -2.886 -16.056 1.00 82.38 76 LEU A CA 1
ATOM 638 C C . LEU A 1 76 ? 10.811 -4.217 -16.566 1.00 82.38 76 LEU A C 1
ATOM 640 O O . LEU A 1 76 ? 10.457 -5.263 -16.021 1.00 82.38 76 LEU A O 1
ATOM 644 N N . ASP A 1 77 ? 11.668 -4.169 -17.586 1.00 81.62 77 ASP A N 1
ATOM 645 C CA . ASP A 1 77 ? 12.282 -5.363 -18.191 1.00 81.62 77 ASP A CA 1
ATOM 646 C C . ASP A 1 77 ? 13.354 -5.997 -17.291 1.00 81.62 77 ASP A C 1
ATOM 648 O O . ASP A 1 77 ? 13.672 -7.177 -17.415 1.00 81.62 77 ASP A O 1
ATOM 652 N N . SER A 1 78 ? 13.885 -5.226 -16.341 1.00 84.19 78 SER A N 1
ATOM 653 C CA . SER A 1 78 ? 14.903 -5.664 -15.390 1.00 84.19 78 SER A CA 1
ATOM 654 C C . SER A 1 78 ? 14.593 -5.187 -13.974 1.00 84.19 78 SER A C 1
ATOM 656 O O . SER A 1 78 ? 14.092 -4.078 -13.768 1.00 84.19 78 SER A O 1
ATOM 658 N N . CYS A 1 79 ? 14.945 -6.004 -12.982 1.00 83.00 79 CYS A N 1
ATOM 659 C CA . CYS A 1 79 ? 14.856 -5.621 -11.577 1.00 83.00 79 CYS A CA 1
ATOM 660 C C . CYS A 1 79 ? 15.819 -4.469 -11.266 1.00 83.00 79 CYS A C 1
ATOM 662 O O . CYS A 1 79 ? 16.999 -4.520 -11.607 1.00 83.00 79 CYS A O 1
ATOM 664 N N . MET A 1 80 ? 15.322 -3.448 -10.571 1.00 83.50 80 MET A N 1
ATOM 665 C CA . MET A 1 80 ? 16.166 -2.390 -10.025 1.00 83.50 80 MET A CA 1
ATOM 666 C C . MET A 1 80 ? 17.044 -2.965 -8.909 1.00 83.50 80 MET A C 1
ATOM 668 O O . MET A 1 80 ? 16.523 -3.527 -7.945 1.00 83.50 80 MET A O 1
ATOM 672 N N . VAL A 1 81 ? 18.361 -2.784 -9.008 1.00 88.12 81 VAL A N 1
ATOM 673 C CA . VAL A 1 81 ? 19.276 -3.023 -7.885 1.00 88.12 81 VAL A CA 1
ATOM 674 C C . VAL A 1 81 ? 19.205 -1.804 -6.958 1.00 88.12 81 VAL A C 1
ATOM 676 O O . VAL A 1 81 ? 19.506 -0.698 -7.412 1.00 88.12 81 VAL A O 1
ATOM 679 N N . PRO A 1 82 ? 18.793 -1.954 -5.684 1.00 84.81 82 PRO A N 1
ATOM 680 C CA . PRO A 1 82 ? 18.668 -0.817 -4.779 1.00 84.81 82 PRO A CA 1
ATOM 681 C C . PRO A 1 82 ? 20.029 -0.170 -4.512 1.00 84.81 82 PRO A C 1
ATOM 683 O O . PRO A 1 82 ? 21.010 -0.870 -4.230 1.00 84.81 82 PRO A O 1
ATOM 686 N N . THR A 1 83 ? 20.072 1.163 -4.541 1.00 90.75 83 THR A N 1
ATOM 687 C CA . THR A 1 83 ? 21.232 1.931 -4.074 1.00 90.75 83 THR A CA 1
ATOM 688 C C . THR A 1 83 ? 21.445 1.712 -2.569 1.00 90.75 83 THR A C 1
ATOM 690 O O . THR A 1 83 ? 20.505 1.302 -1.875 1.00 90.75 83 THR A O 1
ATOM 693 N N . PRO A 1 84 ? 22.646 1.971 -2.026 1.00 88.88 84 PRO A N 1
ATOM 694 C CA . PRO A 1 84 ? 22.916 1.815 -0.595 1.00 88.88 84 PRO A CA 1
ATOM 695 C C . PRO A 1 84 ? 21.908 2.551 0.299 1.00 88.88 84 PRO A C 1
ATOM 697 O O . PRO A 1 84 ? 21.456 2.006 1.304 1.00 88.88 84 PRO A O 1
ATOM 700 N N . GLU A 1 85 ? 21.472 3.745 -0.105 1.00 89.19 85 GLU A N 1
ATOM 701 C CA . GLU A 1 85 ? 20.486 4.540 0.632 1.00 89.19 85 GLU A CA 1
ATOM 702 C C . GLU A 1 85 ? 19.119 3.850 0.654 1.00 89.19 85 GLU A C 1
ATOM 704 O O . GLU A 1 85 ? 18.441 3.839 1.683 1.00 89.19 85 GLU A O 1
ATOM 709 N N . LEU A 1 86 ? 18.714 3.239 -0.465 1.00 87.25 86 LEU A N 1
ATOM 710 C CA . LEU A 1 86 ? 17.455 2.505 -0.558 1.00 87.25 86 LEU A CA 1
ATOM 711 C C . LEU A 1 86 ? 17.495 1.199 0.230 1.00 87.25 86 LEU A C 1
ATOM 713 O O . LEU A 1 86 ? 16.476 0.849 0.818 1.00 87.25 86 LEU A O 1
ATOM 717 N N . ARG A 1 87 ? 18.643 0.510 0.305 1.00 86.06 87 ARG A N 1
ATOM 718 C CA . ARG A 1 87 ? 18.787 -0.741 1.075 1.00 86.06 87 ARG A CA 1
ATOM 719 C C . ARG A 1 87 ? 18.388 -0.576 2.537 1.00 86.06 87 ARG A C 1
ATOM 721 O O . ARG A 1 87 ? 17.702 -1.441 3.059 1.00 86.06 87 ARG A O 1
ATOM 728 N N . THR A 1 88 ? 18.687 0.575 3.147 1.00 87.88 88 THR A N 1
ATOM 729 C CA . THR A 1 88 ? 18.289 0.884 4.538 1.00 87.88 88 THR A CA 1
ATOM 730 C C . THR A 1 88 ? 16.771 0.908 4.771 1.00 87.88 88 THR A C 1
ATOM 732 O O . THR A 1 88 ? 16.316 0.923 5.912 1.00 87.88 88 THR A O 1
ATOM 735 N N . ARG A 1 89 ? 15.966 0.942 3.700 1.00 85.19 89 ARG A N 1
ATOM 736 C CA . ARG A 1 89 ? 14.498 0.912 3.751 1.00 85.19 89 ARG A CA 1
ATOM 737 C C . ARG A 1 89 ? 13.923 -0.498 3.605 1.00 85.19 89 ARG A C 1
ATOM 739 O O . ARG A 1 89 ? 12.723 -0.665 3.820 1.00 85.19 89 ARG A O 1
ATOM 746 N N . PHE A 1 90 ? 14.729 -1.481 3.203 1.00 85.00 90 PHE A N 1
ATOM 747 C CA . PHE A 1 90 ? 14.299 -2.871 3.087 1.00 85.00 90 PHE A CA 1
ATOM 748 C C . PHE A 1 90 ? 14.478 -3.581 4.426 1.00 85.00 90 PHE A C 1
ATOM 750 O O . PHE A 1 90 ? 15.438 -3.337 5.148 1.00 85.00 90 PHE A O 1
ATOM 757 N N . VAL A 1 91 ? 13.534 -4.461 4.752 1.00 77.88 91 VAL A N 1
ATOM 758 C CA . VAL A 1 91 ? 13.672 -5.372 5.888 1.00 77.88 91 VAL A CA 1
ATOM 759 C C . VAL A 1 91 ? 14.418 -6.597 5.377 1.00 77.88 91 VAL A C 1
ATOM 761 O O . VAL A 1 91 ? 13.909 -7.306 4.505 1.00 77.88 91 VAL A O 1
ATOM 764 N N . GLU A 1 92 ? 15.633 -6.795 5.870 1.00 68.38 92 GLU A N 1
ATOM 765 C CA . GLU A 1 92 ? 16.389 -8.028 5.686 1.00 68.38 92 GLU A CA 1
ATOM 766 C C . GLU A 1 92 ? 15.777 -9.053 6.661 1.00 68.38 92 GLU A C 1
ATOM 768 O O . GLU A 1 92 ? 16.052 -9.001 7.852 1.00 68.38 92 GLU A O 1
ATOM 773 N N . GLU A 1 93 ? 14.882 -9.906 6.134 1.00 55.94 93 GLU A N 1
ATOM 774 C CA . GLU A 1 93 ? 14.133 -11.012 6.794 1.00 55.94 93 GLU A CA 1
ATOM 775 C C . GLU A 1 93 ? 12.755 -10.687 7.431 1.00 55.94 93 GLU A C 1
ATOM 777 O O . GLU A 1 93 ? 12.649 -10.212 8.582 1.00 55.94 93 GLU A O 1
#

Secondary structure (DSSP, 8-state):
-HHHHHHTT--TTTTSS-EEEETTEEEEHHHHHHHHGGGS-GGGGGGGGGGGS-HHHHHHHHHHHHHHHHHHH---SSPPPPPHHHHTTS---

pLDDT: mean 82.77, std 6.45, range [55.94, 90.75]

Foldseek 3Di:
DCVVCVVQVHDCVQAVQHWDQDPNHIDHFLRNVLVVLVVDPPVSVVSVVCVVPDPVVRNVVRVVCSVCVCVVVNDDPDDDDDDPVVVVVDDPD

Mean predicted aligned error: 6.87 Å

Solvent-accessible surface area (backbone atoms only — not comparable to full-atom values): 5843 Å² total; per-residue (Å²): 102,65,67,62,34,50,77,67,74,40,59,59,82,81,40,74,86,42,72,37,79,56,96,94,40,78,31,41,60,51,58,18,52,43,56,53,34,70,78,50,67,81,87,38,53,68,55,51,58,56,69,78,49,58,65,73,56,49,41,50,51,44,53,52,49,68,72,40,42,54,80,76,72,48,77,78,95,63,85,82,79,72,52,77,79,54,49,77,74,56,79,89,115